Protein AF-A0A0J6G2D7-F1 (afdb_monomer_lite)

Radius of gyration: 19.41 Å; chains: 1; bounding box: 31×45×64 Å

Organism: Pseudomonas deceptionensis (NCBI:txid882211)

InterPro domains:
  IPR059832 PA14_33160 family [PF27144] (22-79)

Foldseek 3Di:
DDDDDDPPPPDPPPPPVVVLLVLLVVLLVVLVVCLVVVPLPDPVLNVLSVVLSVVLVVCSVVVVSVSSNVSSVVNVVSVVVRVVVD

Structure (mmCIF, N/CA/C/O backbone):
data_AF-A0A0J6G2D7-F1
#
_entry.id   AF-A0A0J6G2D7-F1
#
loop_
_atom_site.group_PDB
_atom_site.id
_atom_site.type_symbol
_atom_site.label_atom_id
_atom_site.label_alt_id
_atom_site.label_comp_id
_atom_site.label_asym_id
_atom_site.label_entity_id
_atom_site.label_seq_id
_atom_site.pdbx_PDB_ins_code
_atom_site.Cartn_x
_atom_site.Cartn_y
_atom_site.Cartn_z
_atom_site.occupancy
_atom_site.B_iso_or_equiv
_atom_site.auth_seq_id
_atom_site.auth_comp_id
_atom_site.auth_asym_id
_atom_site.auth_atom_id
_atom_site.pdbx_PDB_model_num
ATOM 1 N N . MET A 1 1 ? -9.054 35.862 47.051 1.00 42.94 1 MET A N 1
ATOM 2 C CA . MET A 1 1 ? -8.853 34.573 46.351 1.00 42.94 1 MET A CA 1
ATOM 3 C C . MET A 1 1 ? -9.008 34.818 44.857 1.00 42.94 1 MET A C 1
ATOM 5 O O . MET A 1 1 ? -10.060 35.295 44.458 1.00 42.94 1 MET A O 1
ATOM 9 N N . LYS A 1 2 ? -7.969 34.589 44.049 1.00 47.91 2 LYS A N 1
ATOM 10 C CA . LYS A 1 2 ? -8.005 34.787 42.590 1.00 47.91 2 LYS A CA 1
ATOM 11 C C . LYS A 1 2 ? -8.037 33.396 41.957 1.00 47.91 2 LYS A C 1
ATOM 13 O O . LYS A 1 2 ? -7.023 32.707 41.964 1.00 47.91 2 LYS A O 1
ATOM 18 N N . ARG A 1 3 ? -9.214 32.929 41.540 1.00 59.84 3 ARG A N 1
ATOM 19 C CA . ARG A 1 3 ? -9.370 31.619 40.894 1.00 59.84 3 ARG A CA 1
ATOM 20 C C . ARG A 1 3 ? -9.035 31.769 39.411 1.00 59.84 3 ARG A C 1
ATOM 22 O O . ARG A 1 3 ? -9.897 32.147 38.628 1.00 59.84 3 ARG A O 1
ATOM 29 N N . SER A 1 4 ? -7.783 31.513 39.046 1.00 60.72 4 SER A N 1
ATOM 30 C CA . SER A 1 4 ? -7.384 31.380 37.644 1.00 60.72 4 SER A CA 1
ATOM 31 C C . SER A 1 4 ? -7.906 30.046 37.114 1.00 60.72 4 SER A C 1
ATOM 33 O O . SER A 1 4 ? -7.421 28.989 37.509 1.00 60.72 4 SER A O 1
ATOM 35 N N . VAL A 1 5 ? -8.922 30.091 36.255 1.00 64.25 5 VAL A N 1
ATOM 36 C CA . VAL A 1 5 ? -9.427 28.916 35.538 1.00 64.25 5 VAL A CA 1
ATOM 37 C C . VAL A 1 5 ? -8.579 28.744 34.279 1.00 64.25 5 VAL A C 1
ATOM 39 O O . VAL A 1 5 ? -8.704 29.510 33.328 1.00 64.25 5 VAL A O 1
ATOM 42 N N . LEU A 1 6 ? -7.675 27.765 34.297 1.00 63.38 6 LEU A N 1
ATOM 43 C CA . LEU A 1 6 ? -6.923 27.328 33.122 1.00 63.38 6 LEU A CA 1
ATOM 44 C C . LEU A 1 6 ? -7.835 26.437 32.269 1.00 63.38 6 LEU A C 1
ATOM 46 O O . LEU A 1 6 ? -8.053 25.272 32.596 1.00 63.38 6 LEU A O 1
ATOM 50 N N . PHE A 1 7 ? -8.369 26.981 31.177 1.00 64.75 7 PHE A N 1
ATOM 51 C CA . PHE A 1 7 ? -8.992 26.178 30.127 1.00 64.75 7 PHE A CA 1
ATOM 52 C C . PHE A 1 7 ? -7.892 25.530 29.282 1.00 64.75 7 PHE A C 1
ATOM 54 O O . PHE A 1 7 ? -7.398 26.112 28.318 1.00 64.75 7 PHE A O 1
ATOM 61 N N . ALA A 1 8 ? -7.491 24.318 29.660 1.00 65.25 8 ALA A N 1
ATOM 62 C CA . ALA A 1 8 ? -6.684 23.461 28.805 1.00 65.25 8 ALA A CA 1
ATOM 63 C C . ALA A 1 8 ? -7.594 22.854 27.725 1.00 65.25 8 ALA A C 1
ATOM 65 O O . ALA A 1 8 ? -8.221 21.816 27.926 1.00 65.25 8 ALA A O 1
ATOM 66 N N . LEU A 1 9 ? -7.688 23.528 26.578 1.00 64.19 9 LEU A N 1
ATOM 67 C CA . LEU A 1 9 ? -8.233 22.936 25.360 1.00 64.19 9 LEU A CA 1
ATOM 68 C C . LEU A 1 9 ? -7.227 21.899 24.848 1.00 64.19 9 LEU A C 1
ATOM 70 O O . LEU A 1 9 ? -6.311 22.224 24.096 1.00 64.19 9 LEU A O 1
ATOM 74 N N . VAL A 1 10 ? -7.389 20.641 25.260 1.00 62.06 10 VAL A N 1
ATOM 75 C CA . VAL A 1 10 ? -6.762 19.511 24.564 1.00 62.06 10 VAL A CA 1
ATOM 76 C C . VAL A 1 10 ? -7.518 19.337 23.249 1.00 62.06 10 VAL A C 1
ATOM 78 O O . VAL A 1 10 ? -8.504 18.610 23.160 1.00 62.06 10 VAL A O 1
ATOM 81 N N . GLY A 1 11 ? -7.092 20.080 22.230 1.00 60.41 11 GLY A N 1
ATOM 82 C CA . GLY A 1 11 ? -7.535 19.873 20.862 1.00 60.41 11 GLY A CA 1
ATOM 83 C C . GLY A 1 11 ? -6.958 18.560 20.354 1.00 60.41 11 GLY A C 1
ATOM 84 O O . GLY A 1 11 ? -5.818 18.517 19.897 1.00 60.41 11 GLY A O 1
ATOM 85 N N . LEU A 1 12 ? -7.737 17.482 20.427 1.00 60.25 12 LEU A N 1
ATOM 86 C CA . LEU A 1 12 ? -7.527 16.348 19.536 1.00 60.25 12 LEU A CA 1
ATOM 87 C C . LEU A 1 12 ? -7.684 16.900 18.120 1.00 60.25 12 LEU A C 1
ATOM 89 O O . LEU A 1 12 ? -8.783 17.284 17.721 1.00 60.25 12 LEU A O 1
ATOM 93 N N . VAL A 1 13 ? -6.581 16.985 17.376 1.00 56.31 13 VAL A N 1
ATOM 94 C CA . VAL A 1 13 ? -6.605 17.215 15.929 1.00 56.31 13 VAL A CA 1
ATOM 95 C C . VAL A 1 13 ? -7.242 15.970 15.316 1.00 56.31 13 VAL A C 1
ATOM 97 O O . VAL A 1 13 ? -6.567 15.046 14.871 1.00 56.31 13 VAL A O 1
ATOM 100 N N . ALA A 1 14 ? -8.570 15.904 15.370 1.00 55.12 14 ALA A N 1
ATOM 101 C CA . ALA A 1 14 ? -9.355 14.980 14.584 1.00 55.12 14 ALA A CA 1
ATOM 102 C C . ALA A 1 14 ? -9.193 15.441 13.137 1.00 55.12 14 ALA A C 1
ATOM 104 O O . ALA A 1 14 ? -9.999 16.207 12.612 1.00 55.12 14 ALA A O 1
ATOM 105 N N . THR A 1 15 ? -8.088 15.040 12.503 1.00 54.84 15 THR A N 1
ATOM 106 C CA . THR A 1 15 ? -8.057 15.037 11.045 1.00 54.84 15 THR A CA 1
ATOM 107 C C . THR A 1 15 ? -9.284 14.238 10.618 1.00 54.84 15 THR A C 1
ATOM 109 O O . THR A 1 1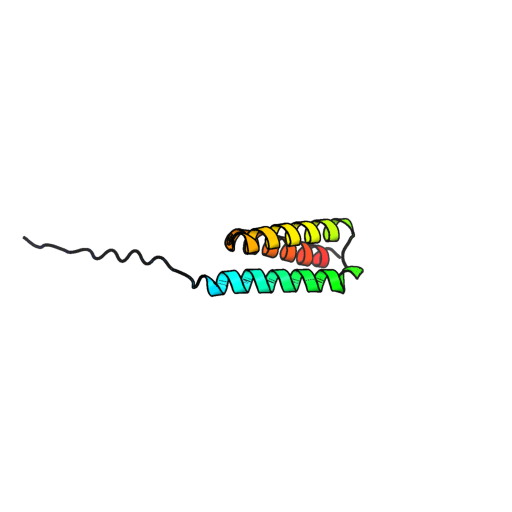5 ? -9.540 13.175 11.195 1.00 54.84 15 THR A O 1
ATOM 112 N N . PRO A 1 16 ? -10.125 14.774 9.721 1.00 57.50 16 PRO A N 1
ATOM 113 C CA . PRO A 1 16 ? -11.293 14.041 9.270 1.00 57.50 16 PRO A CA 1
ATOM 114 C C . PRO A 1 16 ? -10.809 12.671 8.793 1.00 57.50 16 PRO A C 1
ATOM 116 O O . PRO A 1 16 ? -9.967 12.603 7.900 1.00 57.50 16 PRO A O 1
ATOM 119 N N . LEU A 1 17 ? -11.306 11.590 9.407 1.00 58.81 17 LEU A N 1
ATOM 120 C CA . LEU A 1 17 ? -10.936 10.211 9.050 1.00 58.81 17 LEU A CA 1
ATOM 121 C C . LEU A 1 17 ? -11.128 9.959 7.545 1.00 58.81 17 LEU A C 1
ATOM 123 O O . LEU A 1 17 ? -10.370 9.214 6.935 1.00 58.81 17 LEU A O 1
ATOM 127 N N . PHE A 1 18 ? -12.053 10.698 6.927 1.00 60.50 18 PHE A N 1
ATOM 128 C CA . PHE A 1 18 ? -12.265 10.762 5.485 1.00 60.50 18 PHE A CA 1
ATOM 129 C C . PHE A 1 18 ? -10.997 11.069 4.671 1.00 60.50 18 PHE A C 1
ATOM 131 O O . PHE A 1 18 ? -10.823 10.484 3.613 1.00 60.50 18 PHE A O 1
ATOM 138 N N . ALA A 1 19 ? -10.085 11.923 5.151 1.00 70.56 19 ALA A N 1
ATOM 139 C CA . ALA A 1 19 ? -8.835 12.223 4.445 1.00 70.56 19 ALA A CA 1
ATOM 140 C C . ALA A 1 19 ? -7.820 11.072 4.534 1.00 70.56 19 ALA A C 1
ATOM 142 O O . ALA A 1 19 ? -7.022 10.866 3.621 1.00 70.56 19 ALA A O 1
ATOM 143 N N . ALA A 1 20 ? -7.843 10.312 5.631 1.00 69.31 20 ALA A N 1
ATOM 144 C CA . ALA A 1 20 ? -6.983 9.149 5.798 1.00 69.31 20 ALA A CA 1
ATOM 145 C C . ALA A 1 20 ? -7.473 7.973 4.932 1.00 69.31 20 ALA A C 1
ATOM 147 O O . ALA A 1 20 ? -6.669 7.321 4.264 1.00 69.31 20 ALA A O 1
ATOM 148 N N . ASP A 1 21 ? -8.784 7.725 4.899 1.00 73.25 21 ASP A N 1
ATOM 149 C CA . ASP A 1 21 ? -9.380 6.680 4.058 1.00 73.25 21 ASP A CA 1
ATOM 150 C C . ASP A 1 21 ? -9.245 6.996 2.566 1.00 73.25 21 ASP A C 1
ATOM 152 O O . ASP A 1 21 ? -8.928 6.109 1.764 1.00 73.25 21 ASP A O 1
ATOM 156 N N . ASP A 1 22 ? -9.380 8.272 2.202 1.00 86.75 22 ASP A N 1
ATOM 157 C CA . ASP A 1 22 ? -9.092 8.753 0.853 1.00 86.75 22 ASP A CA 1
ATOM 158 C C . ASP A 1 22 ? -7.615 8.531 0.491 1.00 86.75 22 ASP A C 1
ATOM 160 O O . ASP A 1 22 ? -7.307 7.946 -0.546 1.00 86.75 22 ASP A O 1
ATOM 164 N N . LEU A 1 23 ? -6.679 8.859 1.390 1.00 93.56 23 LEU A N 1
ATOM 165 C CA . LEU A 1 23 ? -5.251 8.635 1.152 1.00 93.56 23 LEU A CA 1
ATOM 166 C C . LEU A 1 23 ? -4.898 7.149 0.970 1.00 93.56 23 LEU A C 1
ATOM 168 O O . LEU A 1 23 ? -4.145 6.807 0.056 1.00 93.56 23 LEU A O 1
ATOM 172 N N . CYS A 1 24 ? -5.439 6.262 1.812 1.00 95.31 24 CYS A N 1
ATOM 173 C CA . CYS A 1 24 ? -5.288 4.810 1.660 1.00 95.31 24 CYS A CA 1
ATOM 174 C C . CYS A 1 24 ? -5.788 4.353 0.278 1.00 95.31 24 CYS A C 1
ATOM 176 O O . CYS A 1 24 ? -5.065 3.666 -0.448 1.00 95.31 24 CYS A O 1
ATOM 178 N N . THR A 1 25 ? -6.982 4.800 -0.122 1.00 95.69 25 THR A N 1
ATOM 179 C CA . THR A 1 25 ? -7.601 4.470 -1.415 1.00 95.69 25 THR A CA 1
ATOM 180 C C . THR A 1 25 ? -6.764 4.971 -2.593 1.00 95.69 25 THR A C 1
ATOM 182 O O . THR A 1 25 ? -6.446 4.205 -3.506 1.00 95.69 25 THR A O 1
ATOM 185 N N . ILE A 1 26 ? -6.324 6.229 -2.547 1.00 95.81 26 ILE A N 1
ATOM 186 C CA . ILE A 1 26 ? -5.456 6.841 -3.559 1.00 95.81 26 ILE A CA 1
ATOM 187 C C . ILE A 1 26 ? -4.141 6.067 -3.687 1.00 95.81 26 ILE A C 1
ATOM 189 O O . ILE A 1 26 ? -3.671 5.803 -4.796 1.00 95.81 26 ILE A O 1
ATOM 193 N N . ASN A 1 27 ? -3.523 5.684 -2.572 1.00 96.19 27 ASN A N 1
ATOM 194 C CA . ASN A 1 27 ? -2.266 4.951 -2.616 1.00 96.19 27 ASN A CA 1
ATOM 195 C C . ASN A 1 27 ? -2.441 3.519 -3.144 1.00 96.19 27 ASN A C 1
ATOM 197 O O . ASN A 1 27 ? -1.595 3.045 -3.907 1.00 96.19 27 ASN A O 1
ATOM 201 N N . LEU A 1 28 ? -3.538 2.840 -2.793 1.00 96.62 28 LEU A N 1
ATOM 202 C CA . LEU A 1 28 ? -3.893 1.539 -3.369 1.00 96.62 28 LEU A CA 1
ATOM 203 C C . LEU A 1 28 ? -4.059 1.625 -4.891 1.00 96.62 28 LEU A C 1
ATOM 205 O O . LEU A 1 28 ? -3.540 0.760 -5.606 1.00 96.62 28 LEU A O 1
ATOM 209 N N . GLN A 1 29 ? -4.706 2.686 -5.384 1.00 94.88 29 GLN A N 1
ATOM 210 C CA . GLN A 1 29 ? -4.845 2.940 -6.817 1.00 94.88 29 GLN A CA 1
ATOM 211 C C . GLN A 1 29 ? -3.476 3.120 -7.484 1.00 94.88 29 GLN A C 1
ATOM 213 O O . GLN A 1 29 ? -3.153 2.383 -8.412 1.00 94.88 29 GLN A O 1
ATOM 218 N N . LYS A 1 30 ? -2.616 3.994 -6.944 1.00 93.69 30 LYS A N 1
ATOM 219 C CA . LYS A 1 30 ? -1.252 4.201 -7.468 1.00 93.69 30 LYS A CA 1
ATOM 220 C C . LYS A 1 30 ? -0.462 2.896 -7.553 1.00 93.69 30 LYS A C 1
ATOM 222 O O . LYS A 1 30 ? 0.209 2.631 -8.547 1.00 93.69 30 LYS A O 1
ATOM 227 N N . LEU A 1 31 ? -0.542 2.049 -6.523 1.00 92.56 31 LEU A N 1
ATOM 228 C CA . LEU A 1 31 ? 0.108 0.740 -6.556 1.00 92.56 31 LEU A CA 1
ATOM 229 C C . LEU A 1 31 ? -0.462 -0.142 -7.669 1.00 92.56 31 LEU A C 1
ATOM 231 O O . LEU A 1 31 ? 0.299 -0.877 -8.296 1.00 92.56 31 LEU A O 1
ATOM 235 N N . SER A 1 32 ? -1.779 -0.136 -7.895 1.00 90.25 32 SER A N 1
ATOM 236 C CA . SER A 1 32 ? -2.411 -0.865 -9.005 1.00 90.25 32 SER A CA 1
ATOM 237 C C . SER A 1 32 ? -1.869 -0.408 -10.362 1.00 90.25 32 SER A C 1
ATOM 239 O O . SER A 1 32 ? -1.477 -1.243 -11.181 1.00 90.25 32 SER A O 1
ATOM 241 N N . ASP A 1 33 ? -1.729 0.902 -10.550 1.00 89.06 33 ASP A N 1
ATOM 242 C CA . ASP A 1 33 ? -1.218 1.500 -11.787 1.00 89.06 33 ASP A CA 1
ATOM 243 C C . ASP A 1 33 ? 0.252 1.112 -12.044 1.00 89.06 33 ASP A C 1
ATOM 245 O O . ASP A 1 33 ? 0.637 0.778 -13.169 1.00 89.06 33 ASP A O 1
ATOM 249 N N . TYR A 1 34 ? 1.076 1.028 -10.993 1.00 83.38 34 TYR A N 1
ATOM 250 C CA . TYR A 1 34 ? 2.445 0.506 -11.108 1.00 83.38 34 TYR A CA 1
ATOM 251 C C . TYR A 1 34 ? 2.505 -0.974 -11.494 1.00 83.38 34 TYR A C 1
ATOM 253 O O . TYR A 1 34 ? 3.411 -1.392 -12.211 1.00 83.38 34 TYR A O 1
ATOM 261 N N . LYS A 1 35 ? 1.534 -1.788 -11.062 1.00 72.69 35 LYS A N 1
ATOM 262 C CA . LYS A 1 35 ? 1.433 -3.182 -11.521 1.00 72.69 35 LYS A CA 1
ATOM 263 C C . LYS A 1 35 ? 1.024 -3.257 -12.991 1.00 72.69 35 LYS A C 1
ATOM 265 O O . LYS A 1 35 ? 1.480 -4.158 -13.686 1.00 72.69 35 LYS A O 1
ATOM 270 N N . ALA A 1 36 ? 0.184 -2.345 -13.472 1.00 73.62 36 ALA A N 1
ATOM 271 C CA . ALA A 1 36 ? -0.160 -2.285 -14.891 1.00 73.62 36 ALA A CA 1
ATOM 272 C C . ALA A 1 36 ? 1.050 -1.888 -15.758 1.00 73.62 36 ALA A C 1
ATOM 274 O O . ALA A 1 36 ? 1.196 -2.378 -16.872 1.00 73.62 36 ALA A O 1
ATOM 275 N N . THR A 1 37 ? 1.962 -1.077 -15.214 1.00 71.50 37 THR A N 1
ATOM 276 C CA . THR A 1 37 ? 3.214 -0.647 -15.868 1.00 71.50 37 THR A CA 1
ATOM 277 C C . THR A 1 37 ? 4.437 -1.497 -15.479 1.00 71.50 37 THR A C 1
ATOM 279 O O . THR A 1 37 ? 5.579 -1.119 -15.738 1.00 71.50 37 THR A O 1
ATOM 282 N N . ALA A 1 38 ? 4.205 -2.683 -14.899 1.00 66.69 38 ALA A N 1
ATOM 283 C CA . ALA A 1 38 ? 5.196 -3.567 -14.275 1.00 66.69 38 ALA A CA 1
ATOM 284 C C . ALA A 1 38 ? 6.374 -4.007 -15.157 1.00 66.69 38 ALA A C 1
ATOM 286 O O . ALA A 1 38 ? 7.349 -4.530 -14.623 1.00 66.69 38 ALA A O 1
ATOM 287 N N . SER A 1 39 ? 6.327 -3.793 -16.474 1.00 66.44 39 SER A N 1
ATOM 288 C CA . SER A 1 39 ? 7.418 -4.111 -17.405 1.00 66.44 39 SER A CA 1
ATOM 289 C C . SER A 1 39 ? 8.757 -3.455 -17.037 1.00 66.44 39 SER A C 1
ATOM 291 O O . SER A 1 39 ? 9.801 -3.911 -17.495 1.00 66.44 39 SER A O 1
ATOM 293 N N . THR A 1 40 ? 8.756 -2.411 -16.203 1.00 72.56 40 THR A N 1
ATOM 294 C CA . THR A 1 40 ? 9.971 -1.727 -15.730 1.00 72.56 40 THR A CA 1
ATOM 295 C C . THR A 1 40 ? 10.489 -2.236 -14.377 1.00 72.56 40 THR A C 1
ATOM 297 O O . THR A 1 40 ? 11.650 -1.987 -14.031 1.00 72.56 40 THR A O 1
ATOM 300 N N . LEU A 1 41 ? 9.685 -2.983 -13.613 1.00 77.19 41 LEU A N 1
ATOM 301 C CA . LEU A 1 41 ? 10.007 -3.441 -12.257 1.00 77.19 41 LEU A CA 1
ATOM 302 C C . LEU A 1 41 ? 10.527 -4.888 -12.266 1.00 77.19 41 LEU A C 1
ATOM 304 O O . LEU A 1 41 ? 10.057 -5.737 -13.017 1.00 77.19 41 LEU A O 1
ATOM 308 N N . GLY A 1 42 ? 11.510 -5.196 -11.414 1.00 81.75 42 GLY A N 1
ATOM 309 C CA . GLY A 1 42 ? 12.011 -6.568 -11.260 1.00 81.75 42 GLY A CA 1
ATOM 310 C C . GLY A 1 42 ? 10.987 -7.490 -10.581 1.00 81.75 42 GLY A C 1
ATOM 311 O O . GLY A 1 42 ? 10.248 -7.055 -9.697 1.00 81.75 42 GLY A O 1
ATOM 312 N N . GLN A 1 43 ? 10.980 -8.782 -10.936 1.00 83.62 43 GLN A N 1
ATOM 313 C CA . GLN A 1 43 ? 10.048 -9.784 -10.383 1.00 83.62 43 GLN A CA 1
ATOM 314 C C . GLN A 1 43 ? 10.007 -9.842 -8.838 1.00 83.62 43 GLN A C 1
ATOM 316 O O . GLN A 1 43 ? 8.904 -9.887 -8.290 1.00 83.62 43 GLN A O 1
ATOM 321 N N . PRO A 1 44 ? 11.142 -9.778 -8.103 1.00 87.00 44 PRO A N 1
ATOM 322 C CA . PRO A 1 44 ? 11.110 -9.793 -6.637 1.00 87.00 44 PRO A CA 1
ATOM 323 C C . PRO A 1 44 ? 10.361 -8.593 -6.045 1.00 87.00 44 PRO A C 1
ATOM 325 O O . PRO A 1 44 ? 9.564 -8.743 -5.120 1.00 87.00 44 PRO A O 1
ATOM 328 N N . LEU A 1 45 ? 10.569 -7.407 -6.620 1.00 88.31 45 LEU A N 1
ATOM 329 C CA . LEU A 1 45 ? 9.911 -6.179 -6.186 1.00 88.31 45 LEU A CA 1
ATOM 330 C C . LEU A 1 45 ? 8.408 -6.210 -6.491 1.00 88.31 45 LEU A C 1
ATOM 332 O O . LEU A 1 45 ? 7.604 -5.795 -5.661 1.00 88.31 45 LEU A O 1
ATOM 336 N N . LEU A 1 46 ? 8.009 -6.758 -7.642 1.00 88.62 46 LEU A N 1
ATOM 337 C CA . LEU A 1 46 ? 6.593 -6.950 -7.974 1.00 88.62 46 LEU A CA 1
ATOM 338 C C . LEU A 1 46 ? 5.877 -7.848 -6.958 1.00 88.62 46 LEU A C 1
ATOM 340 O O . LEU A 1 46 ? 4.751 -7.538 -6.563 1.00 88.62 46 LEU A O 1
ATOM 344 N N . GLY A 1 47 ? 6.534 -8.916 -6.495 1.00 90.88 47 GLY A N 1
ATOM 345 C CA . GLY A 1 47 ? 6.014 -9.774 -5.428 1.00 90.88 47 GLY A CA 1
ATOM 346 C C . GLY A 1 47 ? 5.838 -9.025 -4.102 1.00 90.88 47 GLY A C 1
ATOM 347 O O . GLY A 1 47 ? 4.791 -9.129 -3.464 1.00 90.88 47 GLY A O 1
ATOM 348 N N . GLN A 1 48 ? 6.820 -8.205 -3.717 1.00 91.12 48 GLN A N 1
ATOM 349 C CA . GLN A 1 48 ? 6.740 -7.377 -2.507 1.00 91.12 48 GLN A CA 1
ATOM 350 C C . GLN A 1 48 ? 5.603 -6.349 -2.582 1.00 91.12 48 GLN A C 1
ATOM 352 O O . GLN A 1 48 ? 4.804 -6.247 -1.651 1.00 91.12 48 GLN A O 1
ATOM 357 N N . ILE A 1 49 ? 5.473 -5.644 -3.709 1.00 92.06 49 ILE A N 1
ATOM 358 C CA . ILE A 1 49 ? 4.393 -4.676 -3.951 1.00 92.06 49 ILE A CA 1
ATOM 359 C C . ILE A 1 49 ? 3.024 -5.360 -3.909 1.00 92.06 49 ILE A C 1
ATOM 361 O O . ILE A 1 49 ? 2.074 -4.818 -3.342 1.00 92.06 49 ILE A O 1
ATOM 365 N N . HIS A 1 50 ? 2.906 -6.550 -4.504 1.00 92.94 50 HIS A N 1
A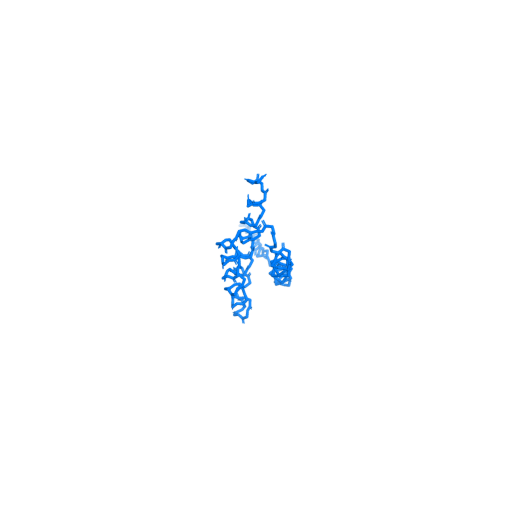TOM 366 C CA . HIS A 1 50 ? 1.674 -7.328 -4.465 1.00 92.94 50 HIS A CA 1
ATOM 367 C C . HIS A 1 50 ? 1.271 -7.665 -3.026 1.00 92.94 50 HIS A C 1
ATOM 369 O O . HIS A 1 50 ? 0.135 -7.397 -2.636 1.00 92.94 50 HIS A O 1
ATOM 375 N N . ASN A 1 51 ? 2.201 -8.193 -2.230 1.00 95.44 51 ASN A N 1
ATOM 376 C CA . ASN A 1 51 ? 1.928 -8.567 -0.845 1.00 95.44 51 ASN A CA 1
ATOM 377 C C . ASN A 1 51 ? 1.546 -7.348 0.003 1.00 95.44 51 ASN A C 1
ATOM 379 O O . ASN A 1 51 ? 0.532 -7.390 0.697 1.00 95.44 51 ASN A O 1
ATOM 383 N N . ALA A 1 52 ? 2.276 -6.237 -0.131 1.00 95.94 52 ALA A N 1
ATOM 384 C CA . ALA A 1 52 ? 1.952 -4.993 0.563 1.00 95.94 52 ALA A CA 1
ATOM 385 C C . ALA A 1 52 ? 0.558 -4.458 0.186 1.00 95.94 52 ALA A C 1
ATOM 387 O O . ALA A 1 52 ? -0.180 -4.008 1.061 1.00 95.94 52 ALA A O 1
ATOM 388 N N . ARG A 1 53 ? 0.155 -4.555 -1.093 1.00 95.69 53 ARG A N 1
ATOM 389 C CA . ARG A 1 53 ? -1.200 -4.179 -1.533 1.00 95.69 53 ARG A CA 1
ATOM 390 C C . ARG A 1 53 ? -2.264 -5.056 -0.870 1.00 95.69 53 ARG A C 1
ATOM 392 O O . ARG A 1 53 ? -3.247 -4.523 -0.367 1.00 95.69 53 ARG A O 1
ATOM 399 N N . VAL A 1 54 ? -2.069 -6.376 -0.848 1.00 97.38 54 VAL A N 1
ATOM 400 C CA . VAL A 1 54 ? -3.020 -7.318 -0.231 1.00 97.38 54 VAL A CA 1
ATOM 401 C C . VAL A 1 54 ? -3.159 -7.058 1.271 1.00 97.38 54 VAL A C 1
ATOM 403 O O . VAL A 1 54 ? -4.270 -7.050 1.797 1.00 97.38 54 VAL A O 1
ATOM 406 N N . GLU A 1 55 ? -2.055 -6.820 1.979 1.00 98.06 55 GLU A N 1
ATOM 407 C CA . GLU A 1 55 ? -2.098 -6.487 3.407 1.00 98.06 55 GLU A CA 1
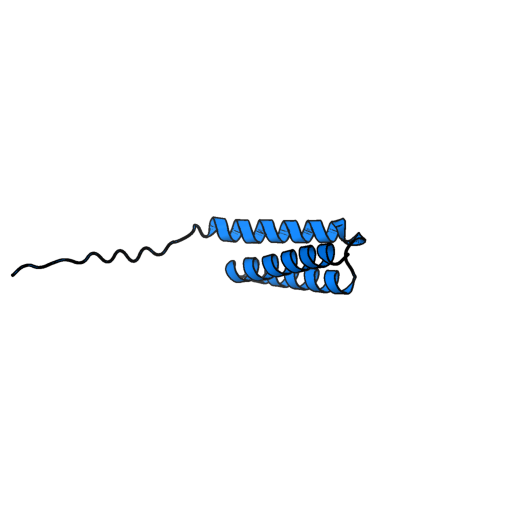ATOM 408 C C . GLU A 1 55 ? -2.760 -5.131 3.671 1.00 98.06 55 GLU A C 1
ATOM 410 O O . GLU A 1 55 ? -3.552 -5.012 4.606 1.00 98.06 55 GLU A O 1
ATOM 415 N N . ALA A 1 56 ? -2.500 -4.130 2.828 1.00 97.56 56 ALA A N 1
ATOM 416 C CA . ALA A 1 56 ? -3.137 -2.823 2.931 1.00 97.56 56 ALA A CA 1
ATOM 417 C C . ALA A 1 56 ? -4.652 -2.892 2.693 1.00 97.56 56 ALA A C 1
ATOM 419 O O . ALA A 1 56 ? -5.405 -2.268 3.431 1.00 97.56 56 ALA A O 1
ATOM 420 N N . GLN A 1 57 ? -5.109 -3.696 1.727 1.00 97.00 57 GLN A N 1
ATOM 421 C CA . GLN A 1 57 ? -6.538 -3.939 1.491 1.00 97.00 57 GLN A CA 1
ATOM 422 C C . GLN A 1 57 ? -7.208 -4.615 2.692 1.00 97.00 57 GLN A C 1
ATOM 424 O O . GLN A 1 57 ? -8.317 -4.244 3.066 1.00 97.00 57 GLN A O 1
ATOM 429 N N . LYS A 1 58 ? -6.530 -5.575 3.337 1.00 98.00 58 LYS A N 1
ATOM 430 C CA . LYS A 1 58 ? -7.023 -6.186 4.583 1.00 98.00 58 LYS A CA 1
ATOM 431 C C . LYS A 1 58 ? -7.116 -5.162 5.714 1.00 98.00 58 LYS A C 1
ATOM 433 O O . LYS A 1 58 ? -8.102 -5.163 6.440 1.00 98.00 58 LYS A O 1
ATOM 438 N N . ALA A 1 59 ? -6.112 -4.294 5.853 1.00 97.00 59 ALA A N 1
ATOM 439 C CA . ALA A 1 59 ? -6.120 -3.223 6.846 1.00 97.00 59 ALA A CA 1
ATOM 440 C C . ALA A 1 59 ? -7.265 -2.229 6.591 1.00 97.00 59 ALA A C 1
ATOM 442 O O . ALA A 1 59 ? -8.021 -1.935 7.510 1.00 97.00 59 ALA A O 1
ATOM 443 N N . GLN A 1 60 ? -7.461 -1.805 5.338 1.00 95.06 60 GLN A N 1
ATOM 444 C CA . GLN A 1 60 ? -8.581 -0.953 4.930 1.00 95.06 60 GLN A CA 1
ATOM 445 C C . GLN A 1 60 ? -9.935 -1.598 5.260 1.00 95.06 60 GLN A C 1
ATOM 447 O O . GLN A 1 60 ? -10.775 -0.974 5.898 1.00 95.06 60 GLN A O 1
ATOM 452 N N . ALA A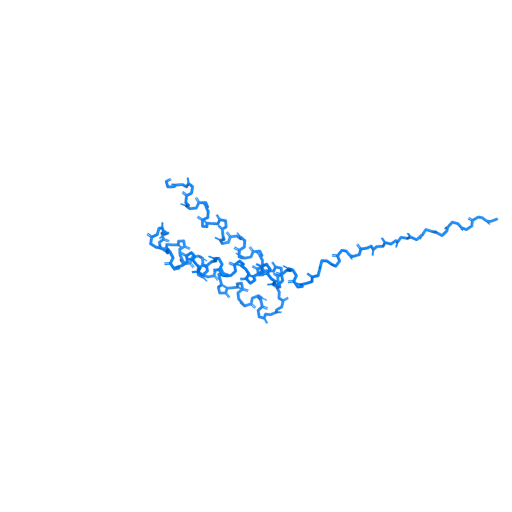 1 61 ? -10.133 -2.867 4.890 1.00 94.69 61 ALA A N 1
ATOM 453 C CA . ALA A 1 61 ? -11.372 -3.595 5.168 1.00 94.69 61 ALA A CA 1
ATOM 454 C C . ALA A 1 61 ? -11.640 -3.785 6.673 1.00 94.69 61 ALA A C 1
ATOM 456 O O . ALA A 1 61 ? -12.792 -3.908 7.082 1.00 94.69 61 ALA A O 1
ATOM 457 N N . ALA A 1 62 ? -10.588 -3.799 7.496 1.00 95.44 62 ALA A N 1
ATOM 458 C CA . ALA A 1 62 ? -10.679 -3.863 8.952 1.00 95.44 62 ALA A CA 1
ATOM 459 C C . ALA A 1 62 ? -10.844 -2.483 9.624 1.00 95.44 62 ALA A C 1
ATOM 461 O O . ALA A 1 62 ? -10.918 -2.421 10.850 1.00 95.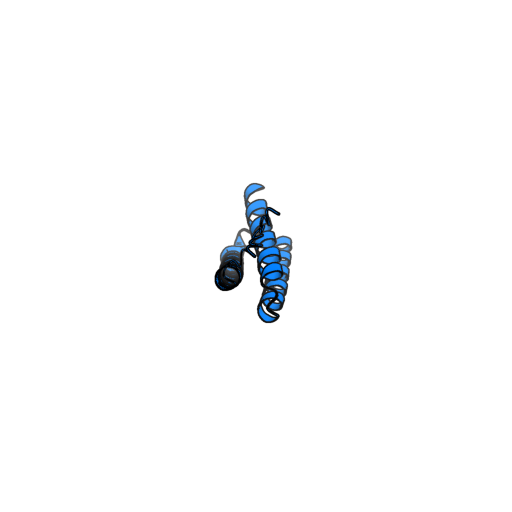44 62 ALA A O 1
ATOM 462 N N . GLY A 1 63 ? -10.873 -1.384 8.858 1.00 91.69 63 GLY A N 1
ATOM 463 C CA . GLY A 1 63 ? -10.903 -0.015 9.387 1.00 91.69 63 GLY A CA 1
ATOM 464 C C . GLY A 1 63 ? -9.568 0.467 9.972 1.00 91.69 63 GLY A C 1
ATOM 465 O O . GLY A 1 63 ? -9.515 1.511 10.616 1.00 91.69 63 GLY A O 1
ATOM 466 N N . ASP A 1 64 ? -8.475 -0.272 9.757 1.00 94.31 64 ASP A N 1
ATOM 467 C CA . ASP A 1 64 ? -7.119 0.113 10.160 1.00 94.31 64 ASP A CA 1
ATOM 468 C C . ASP A 1 64 ? -6.469 0.988 9.074 1.00 94.31 64 ASP A C 1
ATOM 470 O O . ASP A 1 64 ? -5.519 0.614 8.372 1.00 94.31 64 ASP A O 1
ATOM 474 N N . THR A 1 65 ? -7.032 2.184 8.909 1.00 94.12 65 THR A N 1
ATOM 475 C CA . THR A 1 65 ? -6.649 3.139 7.866 1.00 94.12 65 THR A CA 1
ATOM 476 C C . THR A 1 65 ? -5.187 3.585 7.998 1.00 94.12 65 THR A C 1
ATOM 478 O O . THR A 1 65 ? -4.486 3.726 6.995 1.00 94.12 65 THR A O 1
ATOM 481 N N . GLN A 1 66 ? -4.669 3.738 9.224 1.00 94.00 66 GLN A N 1
ATOM 482 C CA . GLN A 1 66 ? -3.263 4.095 9.468 1.00 94.00 66 GLN A CA 1
ATOM 483 C C . GLN A 1 66 ? -2.302 3.006 8.983 1.00 94.00 66 GLN A C 1
ATOM 485 O O . GLN A 1 66 ? -1.314 3.308 8.305 1.00 94.00 66 GLN A O 1
ATOM 490 N N . LYS A 1 67 ? -2.600 1.733 9.267 1.00 96.12 67 LYS A N 1
ATOM 491 C CA . LYS A 1 67 ? -1.800 0.621 8.751 1.00 96.12 67 LYS A CA 1
ATOM 492 C C . LYS A 1 67 ? -1.881 0.526 7.233 1.00 96.12 67 LYS A C 1
ATOM 494 O O . LYS A 1 67 ? -0.845 0.313 6.603 1.00 96.12 67 LYS A O 1
ATOM 499 N N . CYS A 1 68 ? -3.055 0.751 6.635 1.00 97.44 68 CYS A N 1
ATOM 500 C CA . CYS A 1 68 ? -3.170 0.836 5.178 1.00 97.44 68 CYS A CA 1
ATOM 501 C C . CYS A 1 68 ? -2.247 1.922 4.596 1.00 97.44 68 CYS A C 1
ATOM 503 O O . CYS A 1 68 ? -1.457 1.645 3.688 1.00 97.44 68 CYS A O 1
ATOM 505 N N . ILE A 1 69 ? -2.298 3.149 5.126 1.00 95.88 69 ILE A N 1
ATOM 506 C CA . ILE A 1 69 ? -1.456 4.261 4.659 1.00 95.88 69 ILE A CA 1
ATOM 507 C C . ILE A 1 69 ? 0.029 3.909 4.800 1.00 95.88 69 ILE A C 1
ATOM 509 O O . ILE A 1 69 ? 0.798 4.117 3.866 1.00 95.88 69 ILE A O 1
ATOM 513 N N . SER A 1 70 ? 0.433 3.342 5.939 1.00 97.50 70 SER A N 1
ATOM 514 C CA . SER A 1 70 ? 1.825 2.955 6.197 1.00 97.50 70 SER A CA 1
ATOM 515 C C . SER A 1 70 ? 2.334 1.912 5.195 1.00 97.50 70 SER A C 1
ATOM 517 O O . SER A 1 70 ? 3.359 2.123 4.538 1.00 97.50 70 SER A O 1
ATOM 519 N N . LEU A 1 71 ? 1.579 0.823 5.006 1.00 98.19 71 LEU A N 1
ATOM 520 C CA . LEU A 1 71 ? 1.914 -0.245 4.060 1.00 98.19 71 LEU A CA 1
ATOM 521 C C . LEU A 1 71 ? 2.014 0.284 2.626 1.00 98.19 71 LEU A C 1
ATOM 523 O O . LEU A 1 71 ? 2.971 -0.014 1.909 1.00 98.19 71 LEU A O 1
ATOM 527 N N . THR A 1 72 ? 1.043 1.098 2.213 1.00 97.38 72 THR A N 1
ATOM 528 C CA . THR A 1 72 ? 0.999 1.617 0.846 1.00 97.38 72 THR A CA 1
ATOM 529 C C . THR A 1 72 ? 2.067 2.675 0.572 1.00 97.38 72 THR A C 1
ATOM 531 O O . THR A 1 72 ? 2.699 2.624 -0.482 1.00 97.38 72 THR A O 1
ATOM 534 N N . ASN A 1 73 ? 2.349 3.578 1.518 1.00 97.31 73 ASN A N 1
ATOM 535 C CA . ASN A 1 73 ? 3.444 4.546 1.401 1.00 97.31 73 ASN A CA 1
ATOM 536 C C . ASN A 1 73 ? 4.797 3.847 1.277 1.00 97.31 73 ASN A C 1
ATOM 538 O O . ASN A 1 73 ? 5.595 4.213 0.412 1.00 97.31 73 ASN A O 1
ATOM 542 N N . LYS A 1 74 ? 5.046 2.819 2.100 1.00 96.75 74 LYS A N 1
ATOM 543 C CA . LYS A 1 74 ? 6.283 2.042 2.005 1.00 96.75 74 LYS A CA 1
ATOM 544 C C . LYS A 1 74 ? 6.419 1.401 0.621 1.00 96.75 74 LYS A C 1
ATOM 546 O O . LYS A 1 74 ? 7.459 1.549 -0.013 1.00 96.75 74 LYS A O 1
ATOM 551 N N . ALA A 1 75 ? 5.372 0.740 0.132 1.00 95.75 75 ALA A N 1
ATOM 552 C CA . ALA A 1 75 ? 5.407 0.092 -1.177 1.00 95.75 75 ALA A CA 1
ATOM 553 C C . ALA A 1 75 ? 5.639 1.096 -2.324 1.00 95.75 75 ALA A C 1
ATOM 555 O O . ALA A 1 75 ? 6.417 0.821 -3.235 1.00 95.75 75 ALA A O 1
ATOM 556 N N . LEU A 1 76 ? 5.022 2.282 -2.266 1.00 95.19 76 LEU A N 1
ATOM 557 C CA . LEU A 1 76 ? 5.268 3.359 -3.233 1.00 95.19 76 LEU A CA 1
ATOM 558 C C . LEU A 1 76 ? 6.712 3.871 -3.163 1.00 95.19 76 LEU A C 1
ATOM 560 O O . LEU A 1 76 ? 7.323 4.152 -4.194 1.00 95.19 76 LEU A O 1
ATOM 564 N N . GLN A 1 77 ? 7.284 3.965 -1.963 1.00 94.69 77 GLN A N 1
ATOM 565 C CA . GLN A 1 77 ? 8.681 4.344 -1.792 1.00 94.69 77 GLN A CA 1
ATOM 566 C C . GLN A 1 77 ? 9.633 3.290 -2.369 1.00 94.69 77 GLN A C 1
ATOM 568 O O . GLN A 1 77 ? 10.588 3.656 -3.053 1.00 94.69 77 GLN A O 1
ATOM 573 N N . ASP A 1 78 ? 9.351 2.002 -2.166 1.00 92.56 78 ASP A N 1
ATOM 574 C CA . ASP A 1 78 ? 10.132 0.904 -2.746 1.00 92.56 78 ASP A CA 1
ATOM 575 C C . ASP A 1 78 ? 10.106 0.964 -4.289 1.00 92.56 78 ASP A C 1
ATOM 577 O O . ASP A 1 78 ? 11.151 0.829 -4.932 1.00 92.56 78 ASP A O 1
ATOM 581 N N . VAL A 1 79 ? 8.948 1.277 -4.892 1.00 90.31 79 VAL A N 1
ATOM 582 C CA . VAL A 1 79 ? 8.831 1.544 -6.340 1.00 90.31 79 VAL A CA 1
ATOM 583 C C . VAL A 1 79 ? 9.735 2.701 -6.758 1.00 90.31 79 VAL A C 1
ATOM 585 O O . VAL A 1 79 ? 10.565 2.538 -7.651 1.00 90.31 79 VAL A O 1
ATOM 588 N N . VAL A 1 80 ? 9.616 3.866 -6.116 1.00 89.62 80 VAL A N 1
ATOM 589 C CA . VAL A 1 80 ? 10.416 5.053 -6.463 1.00 89.62 80 VAL A CA 1
ATOM 590 C C . VAL A 1 80 ? 11.914 4.771 -6.338 1.00 89.62 80 VAL A C 1
ATOM 592 O O . VAL A 1 80 ? 12.685 5.130 -7.226 1.00 89.62 80 VAL A O 1
ATOM 595 N N . ASN A 1 81 ? 12.332 4.101 -5.266 1.00 89.75 81 ASN A N 1
ATOM 596 C CA . ASN A 1 81 ? 13.733 3.763 -5.030 1.00 89.75 81 ASN A CA 1
ATOM 597 C C . ASN A 1 81 ? 14.272 2.801 -6.093 1.00 89.75 81 ASN A C 1
ATOM 599 O O . ASN A 1 81 ? 15.396 2.975 -6.557 1.00 89.75 81 ASN A O 1
ATOM 603 N N . SER A 1 82 ? 13.456 1.844 -6.541 1.00 86.06 82 SER A N 1
ATOM 604 C CA . SER A 1 82 ? 13.845 0.919 -7.608 1.00 86.06 82 SER A CA 1
ATOM 605 C C . SER A 1 82 ? 14.087 1.597 -8.955 1.00 86.06 82 SER A C 1
ATOM 607 O O . SER A 1 82 ? 14.873 1.089 -9.745 1.00 86.06 82 SER A O 1
ATOM 609 N N . GLN A 1 83 ? 13.438 2.738 -9.210 1.00 83.19 83 GLN A N 1
ATOM 610 C CA . GLN A 1 83 ? 13.613 3.508 -10.442 1.00 83.19 83 GLN A CA 1
ATOM 611 C C . GLN A 1 83 ? 14.809 4.465 -10.377 1.00 83.19 83 GLN A C 1
ATOM 613 O O . GLN A 1 83 ? 15.379 4.777 -11.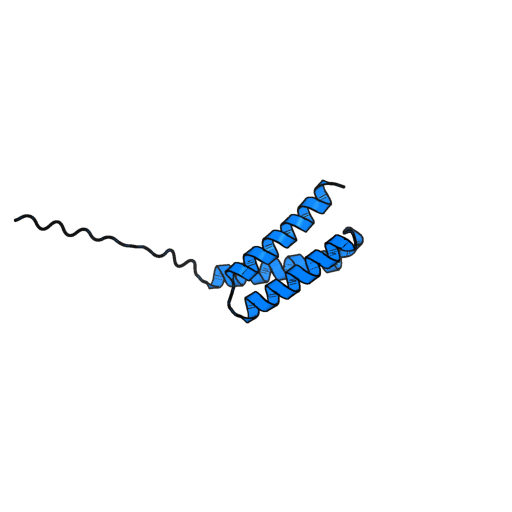412 1.00 83.19 83 GLN A O 1
ATOM 618 N N . LYS A 1 84 ? 15.211 4.914 -9.180 1.00 79.69 84 LYS A N 1
ATOM 619 C CA . LYS A 1 84 ? 16.393 5.778 -8.990 1.00 79.69 84 LYS A CA 1
ATOM 620 C C . LYS A 1 84 ? 17.723 5.037 -9.129 1.00 79.69 84 LYS A C 1
ATOM 622 O O . LYS A 1 84 ? 18.736 5.670 -9.387 1.00 79.69 84 LYS A O 1
ATOM 627 N N . GLY A 1 85 ? 17.729 3.729 -8.871 1.00 64.62 85 GLY A N 1
ATOM 628 C CA . GLY A 1 85 ? 18.917 2.878 -8.970 1.00 64.62 85 GLY A CA 1
ATOM 629 C C . GLY A 1 85 ? 19.129 2.245 -10.349 1.00 64.62 85 GLY A C 1
ATOM 630 O O . GLY A 1 85 ? 19.969 1.354 -10.456 1.00 64.62 85 GLY A O 1
ATOM 631 N N . LYS A 1 86 ? 18.341 2.641 -11.356 1.00 54.66 86 LYS A N 1
ATOM 632 C CA . LYS A 1 86 ? 18.485 2.212 -12.752 1.00 54.66 86 LYS A CA 1
ATOM 633 C C . LYS A 1 86 ? 19.151 3.286 -13.594 1.00 54.66 86 LYS A C 1
ATOM 635 O O . LYS A 1 86 ? 18.946 4.477 -13.278 1.00 54.66 86 LYS A O 1
#

pLDDT: mean 82.52, std 15.39, range [42.94, 98.19]

Secondary structure (DSSP, 8-state):
----------------HHHHHHHHHHHHHHHHHHHHTGGGS-HHHHHHHHHHHHHHHHHHHTT-HHHHHHHHHHHHHHHHHHHHT-

Sequence (86 aa):
MKRSVLFALVGLVATPLFAADDLCTINLQKLSDYKATASTLGQPLLGQIHNARVEAQKAQAAGDTQKCISLTNKALQDVVNSQKGK